Protein 5IN2 (pdb70)

Nearest PDB structures (foldseek):
  5in2-assembly1_A-2  TM=1.006E+00  e=6.469E-32  Onchocerca volvulus
  3kbf-assembly1_A-2  TM=9.910E-01  e=2.854E-22  Caenorhabditis elegans
  2zky-assembly5_I  TM=9.893E-01  e=3.379E-22  Homo sapiens
  5k02-assembly10_Q  TM=9.806E-01  e=9.832E-22  Homo sapiens
  4mcm-assembly4_G  TM=9.841E-01  e=1.631E-21  Homo sapiens

Organism: Onchocerca volvulus (NCBI:txid6282)

B-factor: mean 29.95, std 14.97, range [15.47, 113.5]

GO terms:
  GO:0004784 superoxide dismutase activity (F, IDA)
  GO:0005507 copper ion binding (F, IDA)
  GO:0005576 extracellular region (C, IDA)
  GO:0042802 identical protein binding (F, IDA)
  GO:0042803 protein homodimerization activity (F, IDA)
  GO:0008270 zinc ion binding (F, IDA)
  GO:0019430 removal of superoxide radicals (P, IDA)
  GO:0006801 superoxide metabolic process (P, IDA)

Structure (mmCIF, N/CA/C/O backbone):
data_5IN2
#
_entry.id   5IN2
#
_cell.length_a   58.410
_cell.length_b   58.410
_cell.length_c   77.630
_cell.angle_alpha   90.00
_cell.angle_beta   90.00
_cell.angle_gamma   120.00
#
_symmetry.space_group_name_H-M   'P 31 2 1'
#
loop_
_entity.id
_entity.type
_entity.pdbx_description
1 polymer 'Extracellular superoxide dismutase [Cu-Zn]'
2 non-polymer GLYCEROL
3 non-polymer 'ZINC ION'
4 non-polymer 'COPPER (II) ION'
5 non-polymer 'SULFATE ION'
6 non-polymer 'CHLORIDE ION'
7 non-polymer 'TRIETHYLENE GLYCOL'
8 non-polymer 'AZIDE ION'
9 water water
#
loop_
_atom_site.group_PDB
_atom_site.id
_atom_site.type_symbol
_atom_site.label_atom_id
_atom_site.label_alt_id
_atom_site.label_comp_id
_atom_site.label_asym_id
_atom_site.label_entity_id
_atom_site.label_seq_id
_atom_site.pdbx_PDB_ins_code
_atom_site.Cartn_x
_atom_site.Cartn_y
_atom_site.Cartn_z
_atom_site.occupancy
_atom_site.B_iso_or_equiv
_atom_site.auth_seq_id
_atom_site.auth_comp_id
_atom_site.auth_asym_id
_atom_site.auth_atom_id
_atom_site.pdbx_PDB_model_num
ATOM 1 N N . ALA A 1 1 ? -2.017 11.319 -20.865 1.00 53.57 1 ALA A N 1
ATOM 2 C CA . ALA A 1 1 ? -3.365 11.854 -20.715 1.00 54.63 1 ALA A CA 1
ATOM 3 C C . ALA A 1 1 ? -4.364 10.713 -20.545 1.00 57.54 1 ALA A C 1
ATOM 4 O O . ALA A 1 1 ? -4.266 9.694 -21.229 1.00 55.95 1 ALA A O 1
ATOM 11 N N . ARG A 1 2 ? -5.320 10.884 -19.633 1.00 51.45 2 ARG A N 1
ATOM 12 C CA . ARG A 1 2 ? -6.318 9.849 -19.371 1.00 41.73 2 ARG A CA 1
ATOM 13 C C . ARG A 1 2 ? -7.686 10.423 -18.999 1.00 32.03 2 ARG A C 1
ATOM 14 O O . ARG A 1 2 ? -7.815 11.539 -18.508 1.00 28.57 2 ARG A O 1
ATOM 35 N N . ARG A 1 3 ? -8.712 9.625 -19.252 1.00 27.02 3 ARG A N 1
ATOM 36 C CA . ARG A 1 3 ? -10.080 10.002 -18.968 1.00 26.72 3 ARG A CA 1
ATOM 37 C C . ARG A 1 3 ? -10.804 8.820 -18.323 1.00 27.72 3 ARG A C 1
ATOM 38 O O . ARG A 1 3 ? -10.633 7.664 -18.720 1.00 24.52 3 ARG A O 1
ATOM 59 N N . ALA A 1 4 ? -11.616 9.122 -17.323 1.00 21.08 4 ALA A N 1
ATOM 60 C CA . ALA A 1 4 ? -12.464 8.110 -16.682 1.00 18.90 4 ALA A CA 1
ATOM 61 C C . ALA A 1 4 ? -13.841 8.706 -16.435 1.00 21.66 4 ALA A C 1
ATOM 62 O O . ALA A 1 4 ? -14.043 9.914 -16.531 1.00 20.83 4 ALA A O 1
ATOM 69 N N . VAL A 1 5 ? -14.787 7.853 -16.082 1.00 20.94 5 VAL A N 1
ATOM 70 C CA . VAL A 1 5 ? -16.146 8.304 -15.839 1.00 20.70 5 VAL A CA 1
ATOM 71 C C . VAL A 1 5 ? -16.815 7.358 -14.861 1.00 21.55 5 VAL A C 1
ATOM 72 O O . VAL A 1 5 ? -16.527 6.146 -14.824 1.00 21.20 5 VAL A O 1
ATOM 85 N N . ALA A 1 6 ? -17.684 7.940 -14.031 1.00 18.44 6 ALA A N 1
ATOM 86 C CA . ALA A 1 6 ? -18.549 7.174 -13.156 1.00 18.25 6 ALA A CA 1
ATOM 87 C C . ALA A 1 6 ? -19.986 7.583 -13.405 1.00 20.90 6 ALA A C 1
ATOM 88 O O . ALA A 1 6 ? -20.312 8.763 -13.432 1.00 17.87 6 ALA A O 1
ATOM 95 N N . VAL A 1 7 ? -20.840 6.600 -13.668 1.00 18.08 7 VAL A N 1
ATOM 96 C CA . VAL A 1 7 ? -22.242 6.823 -13.810 1.00 17.74 7 VAL A CA 1
ATOM 97 C C . VAL A 1 7 ? -22.881 6.439 -12.487 1.00 19.34 7 VAL A C 1
ATOM 98 O O . VAL A 1 7 ? -22.865 5.265 -12.076 1.00 19.94 7 VAL A O 1
ATOM 111 N N . LEU A 1 8 ? -23.386 7.434 -11.787 1.00 19.04 8 LEU A N 1
ATOM 112 C CA . LEU A 1 8 ? -23.923 7.230 -10.440 1.00 19.56 8 LEU A CA 1
ATOM 113 C C . LEU A 1 8 ? -25.388 6.832 -10.506 1.00 19.54 8 LEU A C 1
ATOM 114 O O . LEU A 1 8 ? -26.205 7.529 -11.138 1.00 21.09 8 LEU A O 1
ATOM 130 N N . ARG A 1 9 ? -25.722 5.726 -9.838 1.00 19.64 9 ARG A N 1
ATOM 131 C CA . ARG A 1 9 ? -27.085 5.235 -9.741 1.00 19.47 9 ARG A CA 1
ATOM 132 C C . ARG A 1 9 ? -27.351 4.731 -8.330 1.00 18.60 9 ARG A C 1
ATOM 133 O O . ARG A 1 9 ? -26.421 4.443 -7.584 1.00 18.34 9 ARG A O 1
ATOM 154 N N . GLY A 1 10 ? -28.619 4.616 -7.970 1.00 20.40 10 GLY A N 1
ATOM 155 C CA . GLY A 1 10 ? -28.963 4.051 -6.681 1.00 20.66 10 GLY A CA 1
ATOM 156 C C . GLY A 1 10 ? -30.448 3.989 -6.440 1.00 18.33 10 GLY A C 1
ATOM 157 O O . GLY A 1 10 ? -31.251 4.149 -7.373 1.00 18.90 10 GLY A O 1
ATOM 161 N N . ASP A 1 11 ? -30.784 3.742 -5.175 1.00 18.55 11 ASP A N 1
ATOM 162 C CA . ASP A 1 11 ? -32.146 3.529 -4.729 1.00 21.37 11 ASP A CA 1
ATOM 163 C C . ASP A 1 11 ? -32.799 4.748 -4.117 1.00 22.69 11 ASP A C 1
ATOM 164 O O . ASP A 1 11 ? -33.794 4.612 -3.406 1.00 25.16 11 ASP A O 1
ATOM 173 N N . ALA A 1 12 ? -32.288 5.947 -4.401 1.00 19.40 12 ALA A N 1
ATOM 174 C CA . ALA A 1 12 ? -32.736 7.141 -3.703 1.00 21.29 12 ALA A CA 1
ATOM 175 C C . ALA A 1 12 ? -33.093 8.288 -4.615 1.00 20.68 12 ALA A C 1
ATOM 176 O O . ALA A 1 12 ? -33.192 9.429 -4.187 1.00 25.13 12 ALA A O 1
ATOM 183 N N . GLY A 1 13 ? -33.325 7.987 -5.892 1.00 19.45 13 GLY A N 1
ATOM 184 C CA . GLY A 1 13 ? -33.681 9.016 -6.845 1.00 18.21 13 GLY A CA 1
ATOM 185 C C . GLY A 1 13 ? -32.520 9.907 -7.252 1.00 18.82 13 GLY A C 1
ATOM 186 O O . GLY A 1 13 ? -32.722 10.908 -7.946 1.00 20.36 13 GLY A O 1
ATOM 190 N N . VAL A 1 14 ? -31.314 9.532 -6.846 1.00 19.16 14 VAL A N 1
ATOM 191 C CA . VAL A 1 14 ? -30.101 10.263 -7.155 1.00 18.82 14 VAL A CA 1
ATOM 192 C C . VAL A 1 14 ? -29.356 9.578 -8.286 1.00 19.38 14 VAL A C 1
ATOM 193 O O . VAL A 1 14 ? -29.147 8.367 -8.270 1.00 20.35 14 VAL A O 1
ATOM 206 N N . SER A 1 15 ? -28.939 10.367 -9.257 1.00 20.47 15 SER A N 1
ATOM 207 C CA . SER A 1 15 ? -28.140 9.865 -10.352 1.00 18.51 15 SER A CA 1
ATOM 208 C C . SER A 1 15 ? -27.222 10.951 -10.869 1.00 21.84 15 SER A C 1
ATOM 209 O O . SER A 1 15 ? -27.410 12.124 -10.613 1.00 22.22 15 SER A O 1
ATOM 217 N N . GLY A 1 16 ? -26.229 10.559 -11.636 1.00 20.67 16 GLY A N 1
ATOM 218 C CA . GLY A 1 16 ? -25.371 11.556 -12.242 1.00 23.61 16 GLY A CA 1
ATOM 219 C C . GLY A 1 16 ? -24.275 10.951 -13.072 1.00 21.84 16 GLY A C 1
ATOM 220 O O . GLY A 1 16 ? -24.145 9.731 -13.157 1.00 19.96 16 GLY A O 1
ATOM 224 N N . ILE A 1 17 ? -23.483 11.821 -13.682 1.00 18.70 17 ILE A N 1
ATOM 225 C CA . ILE A 1 17 ? -22.322 11.427 -14.462 1.00 17.79 17 ILE A CA 1
ATOM 226 C C . ILE A 1 17 ? -21.187 12.319 -14.057 1.00 20.36 17 ILE A C 1
ATOM 227 O O . ILE A 1 17 ? -21.314 13.544 -14.110 1.00 20.13 17 ILE A O 1
ATOM 243 N N . ILE A 1 18 ? -20.095 11.696 -13.647 1.00 1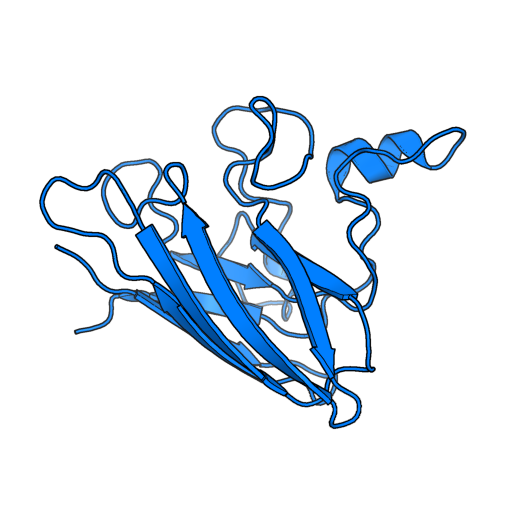7.94 18 ILE A N 1
ATOM 244 C CA . ILE A 1 18 ? -18.898 12.391 -13.224 1.00 19.37 18 ILE A CA 1
ATOM 245 C C . ILE A 1 18 ? -17.692 11.942 -14.046 1.00 20.28 18 ILE A C 1
ATOM 246 O O . ILE A 1 18 ? -17.356 10.762 -14.077 1.00 20.81 18 ILE A O 1
ATOM 262 N N . TYR A 1 19 ? -17.036 12.898 -14.702 1.00 19.34 19 TYR A N 1
ATOM 263 C CA . TYR A 1 19 ? -15.820 12.645 -15.464 1.00 20.04 19 TYR A CA 1
ATOM 264 C C . TYR A 1 19 ? -14.575 12.980 -14.684 1.00 22.16 19 TYR A C 1
ATOM 265 O O . TYR A 1 19 ? -14.589 13.888 -13.849 1.00 21.73 19 TYR A O 1
ATOM 283 N N . PHE A 1 20 ? -13.503 12.258 -14.992 1.00 20.78 20 PHE A N 1
ATOM 284 C CA . PHE A 1 20 ? -12.179 12.496 -14.465 1.00 23.01 20 PHE A CA 1
ATOM 285 C C . PHE A 1 20 ? -11.273 12.711 -15.663 1.00 25.76 20 PHE A C 1
ATOM 286 O O . PHE A 1 20 ? -11.350 11.946 -16.614 1.00 24.64 20 PHE A O 1
ATOM 303 N N . GLN A 1 21 ? -10.461 13.764 -15.654 1.00 23.13 21 GLN A N 1
ATOM 304 C CA A GLN A 1 21 ? -9.484 13.966 -16.715 0.42 29.68 21 GLN A CA 1
ATOM 305 C CA B GLN A 1 21 ? -9.484 13.973 -16.717 0.58 29.62 21 GLN A CA 1
ATOM 306 C C . GLN A 1 21 ? -8.138 14.294 -16.098 1.00 28.37 21 GLN A C 1
ATOM 307 O O . GLN A 1 21 ? -8.016 15.253 -15.342 1.00 25.27 21 GLN A O 1
ATOM 332 N N . GLN A 1 22 ? -7.137 13.486 -16.416 1.00 30.62 22 GLN A N 1
ATOM 333 C CA . GLN A 1 22 ? -5.791 13.712 -15.903 1.00 37.35 22 GLN A CA 1
ATOM 334 C C . GLN A 1 22 ? -4.916 14.175 -17.050 1.00 43.11 22 GLN A C 1
ATOM 335 O O . GLN A 1 22 ? -4.894 13.559 -18.115 1.00 38.34 22 GLN A O 1
ATOM 349 N N . GLY A 1 23 ? -4.205 15.272 -16.834 1.00 52.89 23 GLY A N 1
ATOM 350 C CA . GLY A 1 23 ? -3.391 15.852 -17.880 1.00 63.25 23 GLY A CA 1
ATOM 351 C C . GLY A 1 23 ? -2.188 14.993 -18.206 1.00 62.52 23 GLY A C 1
ATOM 352 O O . GLY A 1 23 ? -1.767 14.165 -17.395 1.00 59.08 23 GLY A O 1
ATOM 356 N N . SER A 1 24 ? -1.643 15.181 -19.405 1.00 68.43 24 SER A N 1
ATOM 357 C CA . SER A 1 24 ? -0.335 14.632 -19.734 1.00 76.80 24 SER A CA 1
ATOM 358 C C . SER A 1 24 ? 0.646 15.140 -18.687 1.00 78.84 24 SER A C 1
ATOM 359 O O . SER A 1 24 ? 0.534 16.276 -18.229 1.00 84.43 24 SER A O 1
ATOM 367 N N . GLY A 1 25 ? 1.594 14.300 -18.291 1.00 79.00 25 GLY A N 1
ATOM 368 C CA . GLY A 1 25 ? 2.488 14.649 -17.202 1.00 81.55 25 GLY A CA 1
ATOM 369 C C . GLY A 1 25 ? 1.842 14.399 -15.850 1.00 83.37 25 GLY A C 1
ATOM 370 O O . GLY A 1 25 ? 2.464 14.614 -14.811 1.00 84.06 25 GLY A O 1
ATOM 374 N N . GLY A 1 26 ? 0.583 13.964 -15.881 1.00 83.97 26 GLY A N 1
ATOM 375 C CA . GLY A 1 26 ? -0.142 13.467 -14.718 1.00 80.92 26 GLY A CA 1
ATOM 376 C C . GLY A 1 26 ? 0.030 14.127 -13.364 1.00 80.47 26 GLY A C 1
ATOM 377 O O . GLY A 1 26 ? 0.191 13.430 -12.361 1.00 83.81 26 GLY A O 1
ATOM 381 N N . SER A 1 27 ? -0.027 15.453 -13.317 1.00 73.99 27 SER A N 1
ATOM 382 C CA . SER A 1 27 ? 0.073 16.159 -12.045 1.00 74.39 27 SER A CA 1
ATOM 383 C C . SER A 1 27 ? -1.304 16.525 -11.486 1.00 61.88 27 SER A C 1
ATOM 384 O O . SER A 1 27 ? -1.519 16.480 -10.274 1.00 52.68 27 SER A O 1
ATOM 392 N N . ILE A 1 28 ? -2.235 16.866 -12.368 1.00 42.71 28 ILE A N 1
ATOM 393 C CA . ILE A 1 28 ? -3.521 17.409 -11.948 1.00 39.02 28 ILE A CA 1
ATOM 394 C C . ILE A 1 28 ? -4.658 16.637 -12.605 1.00 37.12 28 ILE A C 1
ATOM 395 O O . ILE A 1 28 ? -4.618 16.371 -13.802 1.00 36.53 28 ILE A O 1
ATOM 411 N N . THR A 1 29 ? -5.652 16.259 -11.803 1.00 29.94 29 THR A N 1
ATOM 412 C CA . THR A 1 29 ? -6.843 15.596 -12.301 1.00 29.20 29 THR A CA 1
ATOM 413 C C . THR A 1 29 ? -8.043 16.496 -12.029 1.00 25.80 29 THR A C 1
ATOM 414 O O . THR A 1 29 ? -8.224 16.965 -10.902 1.00 29.39 29 THR A O 1
ATOM 425 N N . THR A 1 30 ? -8.839 16.723 -13.064 1.00 23.98 30 THR A N 1
ATOM 426 C CA . THR A 1 30 ? -10.060 17.504 -12.982 1.00 25.90 30 THR A CA 1
ATOM 427 C C . THR A 1 30 ? -11.256 16.563 -12.926 1.00 24.13 30 THR A C 1
ATOM 428 O O . THR A 1 30 ? -11.396 15.698 -13.783 1.00 25.98 30 THR A O 1
ATOM 439 N N . ILE A 1 31 ? -12.081 16.733 -11.899 1.00 21.75 31 ILE A N 1
ATOM 440 C CA . ILE A 1 31 ? -13.281 15.931 -11.670 1.00 21.80 31 ILE A CA 1
ATOM 441 C C . ILE A 1 31 ? -14.474 16.826 -11.906 1.00 22.78 31 ILE A C 1
ATOM 442 O O . ILE A 1 31 ? -14.597 17.873 -11.260 1.00 24.83 31 ILE A O 1
ATOM 458 N N . SER A 1 32 ? -15.356 16.475 -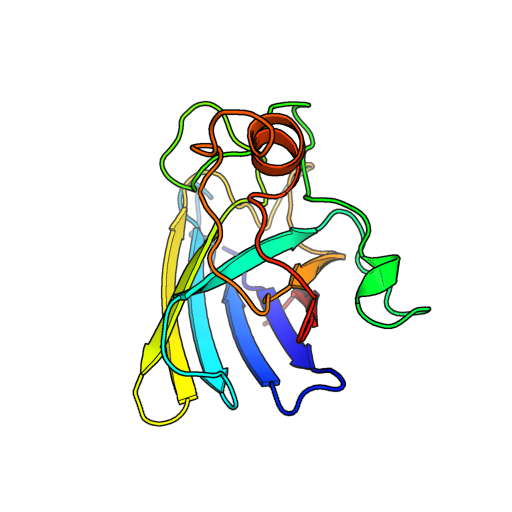12.832 1.00 21.15 32 SER A N 1
ATOM 459 C CA . SER A 1 32 ? -16.463 17.361 -13.134 1.00 20.27 32 SER A CA 1
ATOM 460 C C . SER A 1 32 ? -17.667 16.629 -13.636 1.00 24.16 32 SER A C 1
ATOM 461 O O . SER A 1 32 ? -17.543 15.550 -14.166 1.00 25.52 32 SER A O 1
ATOM 469 N N . GLY A 1 33 ? -18.833 17.233 -13.459 1.00 22.65 33 GLY A N 1
ATOM 470 C CA . GLY A 1 33 ? -20.064 16.674 -13.957 1.00 21.02 33 GLY A CA 1
ATOM 471 C C . GLY A 1 33 ? -21.213 17.178 -13.133 1.00 22.89 33 GLY A C 1
ATOM 472 O O . GLY A 1 33 ? -21.142 18.276 -12.566 1.00 21.33 33 GLY A O 1
ATOM 476 N N . SER A 1 34 ? -22.274 16.397 -13.059 1.00 21.34 34 SER A N 1
ATOM 477 C CA . SER A 1 34 ? -23.424 16.795 -12.283 1.00 22.29 34 SER A CA 1
ATOM 478 C C . SER A 1 34 ? -24.138 15.597 -11.688 1.00 22.97 34 SER A C 1
ATOM 479 O O . SER A 1 34 ? -24.027 14.462 -12.183 1.00 24.29 34 SER A O 1
ATOM 487 N N . VAL A 1 35 ? -24.837 15.865 -10.593 1.00 21.05 35 VAL A N 1
ATOM 488 C CA . VAL A 1 35 ? -25.643 14.897 -9.862 1.00 20.46 35 VAL A CA 1
ATOM 489 C C . VAL A 1 35 ? -27.004 15.506 -9.598 1.00 24.15 35 VAL A C 1
ATOM 490 O O . VAL A 1 35 ? -27.086 16.642 -9.123 1.00 24.22 35 VAL A O 1
ATOM 503 N N . SER A 1 36 ? -28.075 14.760 -9.858 1.00 20.26 36 SER A N 1
ATOM 504 C CA . SER A 1 36 ? -29.429 15.271 -9.663 1.00 21.57 36 SER A CA 1
ATOM 505 C C . SER A 1 36 ? -30.194 14.438 -8.650 1.00 21.02 36 SER A C 1
ATOM 506 O O . SER A 1 36 ? -29.773 13.355 -8.278 1.00 20.60 36 SER A O 1
ATOM 514 N N . GLY A 1 37 ? -31.328 14.970 -8.205 1.00 22.42 37 GLY A N 1
ATOM 515 C CA . GLY A 1 37 ? -32.209 14.269 -7.297 1.00 22.14 37 GLY A CA 1
ATOM 516 C C . GLY A 1 37 ? -31.863 14.416 -5.827 1.00 21.48 37 GLY A C 1
ATOM 517 O O . GLY A 1 37 ? -32.392 13.725 -4.984 1.00 20.78 37 GLY A O 1
ATOM 521 N N . LEU A 1 38 ? -30.954 15.340 -5.529 1.00 20.35 38 LEU A N 1
ATOM 522 C CA . LEU A 1 38 ? -30.423 15.524 -4.195 1.00 19.78 38 LEU A CA 1
ATOM 523 C C . LEU A 1 38 ? -31.236 16.508 -3.378 1.00 21.49 38 LEU A C 1
ATOM 524 O O . LEU A 1 38 ? -31.728 17.476 -3.938 1.00 21.95 38 LEU A O 1
ATOM 540 N N . THR A 1 39 ? -31.338 16.282 -2.073 1.00 21.43 39 THR A N 1
ATOM 541 C CA . THR A 1 39 ? -31.861 17.322 -1.186 1.00 24.29 39 THR A CA 1
ATOM 542 C C . THR A 1 39 ? -30.941 18.545 -1.279 1.00 24.33 39 THR A C 1
ATOM 543 O O . THR A 1 39 ? -29.745 18.420 -1.366 1.00 22.34 39 THR A O 1
ATOM 554 N N . PRO A 1 40 ? -31.486 19.756 -1.309 1.00 23.12 40 PRO A N 1
ATOM 555 C CA . PRO A 1 40 ? -30.590 20.906 -1.380 1.00 23.91 40 PRO A CA 1
ATOM 556 C C . PRO A 1 40 ? -29.632 20.948 -0.220 1.00 21.13 40 PRO A C 1
ATOM 557 O O . PRO A 1 40 ? -30.026 20.583 0.896 1.00 23.57 40 PRO A O 1
ATOM 568 N N . GLY A 1 41 ? -28.404 21.390 -0.492 1.00 22.04 41 GLY A N 1
ATOM 569 C CA . GLY A 1 41 ? -27.352 21.447 0.507 1.00 22.12 41 GLY A CA 1
ATOM 570 C C . GLY A 1 41 ? -26.142 20.595 0.191 1.00 20.82 41 GLY A C 1
ATOM 571 O O . GLY A 1 41 ? -25.920 20.173 -0.942 1.00 21.14 41 GLY A O 1
ATOM 575 N N . LEU A 1 42 ? -25.335 20.372 1.222 1.00 19.57 42 LEU A N 1
ATOM 576 C CA . LEU A 1 42 ? -24.040 19.730 1.064 1.00 17.83 42 LEU A CA 1
ATOM 577 C C . LEU A 1 42 ? -24.154 18.225 1.210 1.00 19.04 42 LEU A C 1
ATOM 578 O O . LEU A 1 42 ? -24.837 17.719 2.094 1.00 22.42 42 LEU A O 1
ATOM 594 N N . HIS A 1 43 ? -23.482 17.529 0.303 1.00 17.51 43 HIS A N 1
ATOM 595 C CA . HIS A 1 43 ? -23.462 16.067 0.245 1.00 17.41 43 HIS A CA 1
ATOM 596 C C . HIS A 1 43 ? -22.041 15.532 0.161 1.00 15.73 43 HIS A C 1
ATOM 597 O O . HIS A 1 43 ? -21.290 15.889 -0.742 1.00 16.89 43 HIS A O 1
ATOM 610 N N . GLY A 1 44 ? -21.692 14.640 1.071 1.00 17.29 44 GLY A N 1
ATOM 611 C CA . GLY A 1 44 ? -20.388 14.012 1.073 1.00 17.84 44 GLY A CA 1
ATOM 612 C C . GLY A 1 44 ? -20.114 13.244 -0.220 1.00 17.45 44 GLY A C 1
ATOM 613 O O . GLY A 1 44 ? -21.026 12.688 -0.811 1.00 16.70 44 GLY A O 1
ATOM 617 N N . PHE A 1 45 ? -18.850 13.221 -0.633 1.00 17.95 45 PHE A N 1
ATOM 618 C CA . PHE A 1 45 ? -18.455 12.774 -1.972 1.00 15.98 45 PHE A CA 1
ATOM 619 C C . PHE A 1 45 ? -17.117 12.085 -1.836 1.00 17.26 45 PHE A C 1
ATOM 620 O O . PHE A 1 45 ? -16.134 12.723 -1.487 1.00 17.26 45 PHE A O 1
ATOM 637 N N . HIS A 1 46 ? -17.073 10.771 -2.044 1.00 17.88 46 HIS A N 1
ATOM 638 C CA . HIS A 1 46 ? -15.859 10.010 -1.787 1.00 16.93 46 HIS A CA 1
ATOM 639 C C . HIS A 1 46 ? -15.608 8.945 -2.825 1.00 17.98 46 HIS A C 1
ATOM 640 O O . HIS A 1 46 ? -16.544 8.346 -3.323 1.00 18.05 46 HIS A O 1
ATOM 653 N N . VAL A 1 47 ? -14.337 8.687 -3.088 1.00 17.59 47 VAL A N 1
ATOM 654 C CA . VAL A 1 47 ? -13.941 7.438 -3.747 1.00 16.29 47 VAL A CA 1
ATOM 655 C C . VAL A 1 47 ? -13.764 6.373 -2.669 1.00 19.27 47 VAL A C 1
ATOM 656 O O . VAL A 1 47 ? -12.994 6.545 -1.713 1.00 18.70 47 VAL A O 1
ATOM 669 N N . HIS A 1 48 ? -14.483 5.261 -2.823 1.00 18.51 48 HIS A N 1
ATOM 670 C CA . HIS A 1 48 ? -14.444 4.170 -1.867 1.00 16.54 48 HIS A CA 1
ATOM 671 C C . HIS A 1 48 ? -13.517 3.085 -2.360 1.00 22.67 48 HIS A C 1
ATOM 672 O O . HIS A 1 48 ? -13.100 3.106 -3.516 1.00 23.41 48 HIS A O 1
ATOM 685 N N . GLN A 1 49 ? -13.187 2.162 -1.469 1.00 19.42 49 GLN A N 1
ATOM 686 C CA . GLN A 1 49 ? -12.209 1.108 -1.719 1.00 22.45 49 GLN A CA 1
ATOM 687 C C . GLN A 1 49 ? -12.516 0.196 -2.895 1.00 23.34 49 GLN A C 1
ATOM 688 O O . GLN A 1 49 ? -11.628 -0.147 -3.671 1.00 29.47 49 GLN A O 1
ATOM 702 N N . TYR A 1 50 ? -13.752 -0.259 -2.967 1.00 20.96 50 TYR A N 1
ATOM 703 C CA . TYR A 1 50 ? -14.113 -1.329 -3.896 1.00 20.83 50 TYR A CA 1
ATOM 704 C C . TYR A 1 50 ? -15.032 -0.813 -4.975 1.00 27.68 50 TYR A C 1
ATOM 705 O O . TYR A 1 50 ? -15.825 0.094 -4.747 1.00 30.34 50 TYR A O 1
ATOM 723 N N . GLY A 1 51 ? -14.878 -1.375 -6.166 1.00 19.32 51 GLY A N 1
ATOM 724 C CA . GLY A 1 51 ? -15.789 -1.151 -7.268 1.00 18.21 51 GLY A CA 1
ATOM 725 C C . GLY A 1 51 ? -16.746 -2.317 -7.392 1.00 19.47 51 GLY A C 1
ATOM 726 O O . GLY A 1 51 ? -16.951 -2.851 -8.469 1.00 22.66 51 GLY A O 1
ATOM 730 N N . ASP A 1 52 ? -17.309 -2.709 -6.252 1.00 19.64 52 ASP A N 1
ATOM 731 C CA . ASP A 1 52 ? -18.138 -3.910 -6.098 1.00 19.77 52 ASP A CA 1
ATOM 732 C C . ASP A 1 52 ? -19.574 -3.489 -5.821 1.00 20.20 52 ASP A C 1
ATOM 733 O O . ASP A 1 52 ? -19.867 -2.934 -4.751 1.00 21.82 52 ASP A O 1
ATOM 742 N N . GLN A 1 53 ? -20.463 -3.726 -6.788 1.00 19.91 53 GLN A N 1
ATOM 743 C CA . GLN A 1 53 ? -21.872 -3.377 -6.658 1.00 20.92 53 GLN A CA 1
ATOM 744 C C . GLN A 1 53 ? -22.782 -4.558 -6.413 1.00 20.21 53 GLN A C 1
ATOM 745 O O . GLN A 1 53 ? -23.983 -4.466 -6.671 1.00 20.86 53 GLN A O 1
ATOM 751 N N . THR A 1 54 ? -22.226 -5.653 -5.913 1.00 20.18 54 THR A N 1
ATOM 752 C CA . THR A 1 54 ? -23.047 -6.828 -5.634 1.00 19.79 54 THR A CA 1
ATOM 753 C C . THR A 1 54 ? -24.056 -6.596 -4.509 1.00 23.13 54 THR A C 1
ATOM 754 O O . THR A 1 54 ? -25.104 -7.244 -4.490 1.00 22.89 54 THR A O 1
ATOM 764 N N . ASN A 1 55 ? -23.758 -5.663 -3.605 1.00 19.72 55 ASN A N 1
ATOM 765 C CA . ASN A 1 55 ? -24.663 -5.271 -2.514 1.00 21.45 55 ASN A CA 1
ATOM 766 C C . ASN A 1 55 ? -24.904 -3.761 -2.611 1.00 21.43 55 ASN A C 1
ATOM 767 O O . ASN A 1 55 ? -24.646 -3.014 -1.658 1.00 22.72 55 ASN A O 1
ATOM 778 N N . GLY A 1 56 ? -25.327 -3.304 -3.783 1.00 25.00 56 GLY A N 1
ATOM 779 C CA . GLY A 1 56 ? -25.590 -1.886 -3.990 1.00 25.14 56 GLY A CA 1
ATOM 780 C C . GLY A 1 56 ? -24.348 -1.073 -3.720 1.00 19.69 56 GLY A C 1
ATOM 781 O O . GLY A 1 56 ? -23.283 -1.471 -4.098 1.00 21.30 56 GLY A O 1
ATOM 785 N N . CYS A 1 57 ? -24.486 0.064 -3.031 1.00 21.09 57 CYS A N 1
ATOM 786 C CA . CYS A 1 57 ? -23.321 0.875 -2.670 1.00 21.75 57 CYS A CA 1
ATOM 787 C C . CYS A 1 57 ? -22.655 0.417 -1.367 1.00 20.77 57 CYS A C 1
ATOM 788 O O . CYS A 1 57 ? -21.549 0.834 -1.049 1.00 20.43 57 CYS A O 1
ATOM 795 N N . THR A 1 58 ? -23.283 -0.513 -0.657 1.00 22.66 58 THR A N 1
ATOM 796 C CA . THR A 1 58 ? -22.689 -1.020 0.576 1.00 23.56 58 THR A CA 1
ATOM 797 C C . THR A 1 58 ? -21.391 -1.780 0.346 1.00 21.68 58 THR A C 1
ATOM 798 O O . THR A 1 58 ? -20.411 -1.649 1.109 1.00 22.55 58 THR A O 1
ATOM 809 N N . SER A 1 59 ? -21.350 -2.565 -0.737 1.00 21.03 59 SER A N 1
ATOM 810 C CA . SER A 1 59 ? -20.174 -3.351 -1.043 1.00 19.02 59 SER A CA 1
ATOM 811 C C . SER A 1 59 ? -18.990 -2.537 -1.562 1.00 19.54 59 SER A C 1
ATOM 812 O O . SER A 1 59 ? -17.933 -3.094 -1.828 1.00 22.41 59 SER A O 1
ATOM 820 N N . ALA A 1 60 ? -19.152 -1.213 -1.649 1.00 18.72 60 ALA A N 1
ATOM 821 C CA . ALA A 1 60 ? -18.035 -0.351 -2.016 1.00 18.87 60 ALA A CA 1
ATOM 822 C C . ALA A 1 60 ? -16.987 -0.263 -0.906 1.00 17.24 60 ALA A C 1
ATOM 823 O O . ALA A 1 60 ? -15.908 0.248 -1.123 1.00 18.59 60 ALA A O 1
ATOM 830 N N . GLY A 1 61 ? -17.317 -0.736 0.285 1.00 19.40 61 GLY A N 1
ATOM 831 C CA . GLY A 1 61 ? -16.367 -0.713 1.380 1.00 21.60 61 GLY A CA 1
ATOM 832 C C . GLY A 1 61 ? -16.154 0.691 1.922 1.00 20.61 61 GLY A C 1
ATOM 833 O O . GLY A 1 61 ? -16.990 1.574 1.762 1.00 20.39 61 GLY A O 1
ATOM 837 N N . ASP A 1 62 ? -15.031 0.862 2.610 1.00 21.44 62 ASP A N 1
ATOM 838 C CA . ASP A 1 62 ? -14.700 2.139 3.230 1.00 23.20 62 ASP A CA 1
ATOM 839 C C .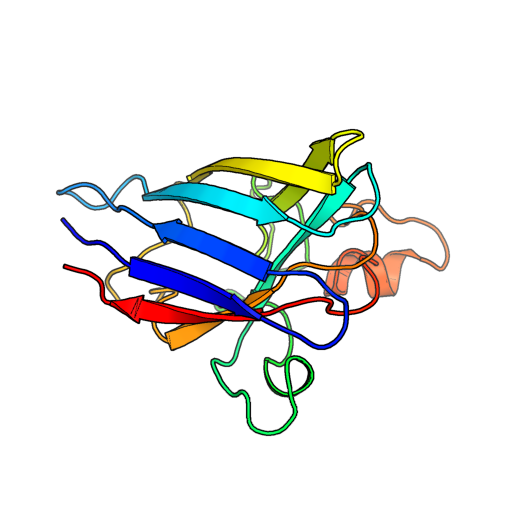 ASP A 1 62 ? -14.045 3.099 2.248 1.00 21.11 62 ASP A C 1
ATOM 840 O O . ASP A 1 62 ? -14.043 2.883 1.055 1.00 19.54 62 ASP A O 1
ATOM 849 N N . HIS A 1 63 ? -13.530 4.227 2.727 1.00 20.43 63 HIS A N 1
ATOM 850 C CA . HIS A 1 63 ? -12.930 5.176 1.801 1.00 19.70 63 HIS A CA 1
ATOM 851 C C . HIS A 1 63 ? -11.626 4.632 1.257 1.00 17.91 63 HIS A C 1
ATOM 852 O O . HIS A 1 63 ? -10.898 3.956 1.977 1.00 21.77 63 HIS A O 1
ATOM 865 N N . TYR A 1 64 ? -11.313 4.976 0.015 1.00 18.12 64 TYR A N 1
ATOM 866 C CA . TYR A 1 64 ? -10.039 4.601 -0.571 1.00 18.90 64 TYR A CA 1
ATOM 867 C C . TYR A 1 64 ? -8.909 5.317 0.176 1.00 19.07 64 TYR A C 1
ATOM 868 O O . TYR A 1 64 ? -8.853 6.546 0.175 1.00 19.60 64 TYR A O 1
ATOM 886 N N . ASN A 1 65 ? -8.023 4.522 0.781 1.00 20.25 65 ASN A N 1
ATOM 887 C CA . ASN A 1 65 ? -7.049 5.040 1.738 1.00 19.63 65 ASN A CA 1
ATOM 888 C C . ASN A 1 65 ? -5.734 4.261 1.706 1.00 20.58 65 ASN A C 1
ATOM 889 O O . ASN A 1 65 ? -5.361 3.645 2.718 1.00 21.37 65 ASN A O 1
ATOM 900 N N . PRO A 1 66 ? -5.057 4.281 0.552 1.00 21.84 66 PRO A N 1
ATOM 901 C CA . PRO A 1 66 ? -3.845 3.465 0.369 1.00 23.97 66 PRO A CA 1
ATOM 902 C C . PRO A 1 66 ? -2.713 3.867 1.295 1.00 25.11 66 PRO A C 1
ATOM 903 O O . PRO A 1 66 ? -1.811 3.057 1.504 1.00 26.63 66 PRO A O 1
ATOM 914 N N . PHE A 1 67 ? -2.743 5.072 1.855 1.00 23.61 67 PHE A N 1
ATOM 915 C CA . PHE A 1 67 ? -1.678 5.498 2.757 1.00 24.46 67 PHE A CA 1
ATOM 916 C C . PHE A 1 67 ? -2.032 5.402 4.239 1.00 26.63 67 PHE A C 1
ATOM 917 O O . PHE A 1 67 ? -1.234 5.791 5.094 1.00 28.62 67 PHE A O 1
ATOM 934 N N . GLY A 1 68 ? -3.209 4.866 4.547 1.00 23.36 68 GLY A N 1
ATOM 935 C CA . GLY A 1 68 ? -3.583 4.544 5.902 1.00 22.62 68 GLY A CA 1
ATOM 936 C C . GLY A 1 68 ? -3.675 5.755 6.809 1.00 23.08 68 GLY A C 1
ATOM 937 O O . GLY A 1 68 ? -3.202 5.720 7.933 1.00 26.83 68 GLY A O 1
ATOM 941 N N . LYS A 1 69 ? -4.290 6.820 6.309 1.00 22.03 69 LYS A N 1
ATOM 942 C CA . LYS A 1 69 ? -4.450 8.055 7.069 1.00 24.33 69 LYS A CA 1
ATOM 943 C C . LYS A 1 69 ? -5.866 8.176 7.639 1.00 21.85 69 LYS A C 1
ATOM 944 O O . LYS A 1 69 ? -6.734 7.346 7.376 1.00 23.83 69 LYS A O 1
ATOM 963 N N . THR A 1 70 ? -6.087 9.219 8.436 1.00 19.06 70 THR A N 1
ATOM 964 C CA . THR A 1 70 ? -7.421 9.550 8.913 1.00 19.52 70 THR A CA 1
ATOM 965 C C . THR A 1 70 ? -8.184 10.330 7.853 1.00 18.77 70 THR A C 1
ATOM 966 O O . THR A 1 70 ? -7.613 10.911 6.926 1.00 20.58 70 THR A O 1
ATOM 977 N N . HIS A 1 71 ? -9.493 10.337 8.004 1.00 17.90 71 HIS A N 1
ATOM 978 C CA . HIS A 1 71 ? -10.374 11.076 7.128 1.00 17.48 71 HIS A CA 1
ATOM 979 C C . HIS A 1 71 ? -10.142 12.585 7.243 1.00 20.41 71 HIS A C 1
ATOM 980 O O . HIS A 1 71 ? -9.921 13.089 8.338 1.00 19.41 71 HIS A O 1
ATOM 993 N N . GLY A 1 72 ? -10.189 13.277 6.115 1.00 18.67 72 GLY A N 1
ATOM 994 C CA . GLY A 1 72 ? -10.148 14.726 6.091 1.00 18.64 72 GLY A CA 1
ATOM 995 C C . GLY A 1 72 ? -10.876 15.295 4.902 1.00 17.86 72 GLY A C 1
ATOM 996 O O . GLY A 1 72 ? -11.702 14.615 4.289 1.00 18.78 72 GLY A O 1
ATOM 1000 N N . GLY A 1 73 ? -10.601 16.560 4.616 1.00 17.82 73 GLY A N 1
ATOM 1001 C CA . GLY A 1 73 ? -11.102 17.203 3.412 1.00 18.15 73 GLY A CA 1
ATOM 1002 C C . GLY A 1 73 ? -10.095 17.124 2.297 1.00 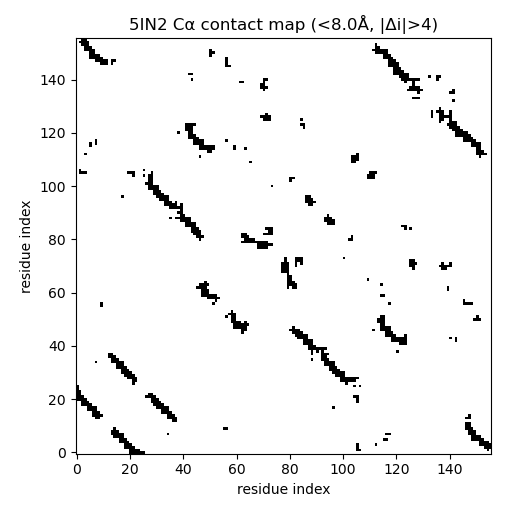17.16 73 GLY A C 1
ATOM 1003 O O . GLY A 1 73 ? -8.929 16.858 2.518 1.00 19.14 73 GLY A O 1
ATOM 1007 N N . PRO A 1 74 ? -10.546 17.370 1.070 1.00 17.41 74 PRO A N 1
ATOM 1008 C CA . PRO A 1 74 ? -9.658 17.244 -0.083 1.00 17.54 74 PRO A CA 1
ATOM 1009 C C . PRO A 1 74 ? -8.437 18.164 -0.056 1.00 20.70 74 PRO A C 1
ATOM 1010 O O . PRO A 1 74 ? -7.437 17.834 -0.658 1.00 22.40 74 PRO A O 1
ATOM 1021 N N . ASN A 1 75 ? -8.513 19.283 0.648 1.00 19.85 75 ASN A N 1
ATOM 1022 C CA . ASN A 1 75 ? -7.380 20.204 0.716 1.00 20.86 75 ASN A CA 1
ATOM 1023 C C . ASN A 1 75 ? -6.392 19.846 1.818 1.00 21.58 75 ASN A C 1
ATOM 1024 O O . ASN A 1 75 ? -5.325 20.453 1.928 1.00 24.19 75 ASN A O 1
ATOM 1035 N N . ASP A 1 76 ? -6.727 18.867 2.644 1.00 19.60 76 ASP A N 1
ATOM 1036 C CA . ASP A 1 76 ? -5.879 18.533 3.786 1.00 19.43 76 ASP A CA 1
ATOM 1037 C C . ASP A 1 76 ? -4.674 17.684 3.399 1.00 22.51 76 ASP A C 1
ATOM 1038 O O . ASP A 1 76 ? -4.766 16.792 2.548 1.00 23.31 76 ASP A O 1
ATOM 1047 N N . ARG A 1 77 ? -3.550 17.946 4.065 1.00 21.60 77 ARG A N 1
ATOM 1048 C CA . ARG A 1 77 ? -2.331 17.175 3.869 1.00 24.85 77 ARG A CA 1
ATOM 1049 C C . ARG A 1 77 ? -2.483 15.753 4.393 1.00 24.16 77 ARG A C 1
ATOM 1050 O O . ARG A 1 77 ? -1.856 14.818 3.872 1.00 28.96 77 ARG A O 1
ATOM 1071 N N . ILE A 1 78 ? -3.284 15.591 5.447 1.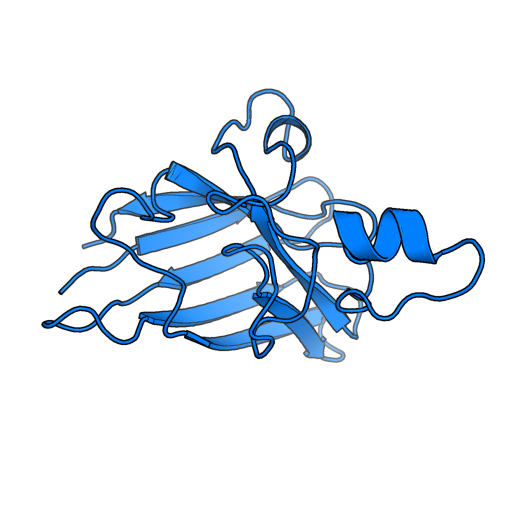00 21.72 78 ILE A N 1
ATOM 1072 C CA . ILE A 1 78 ? -3.649 14.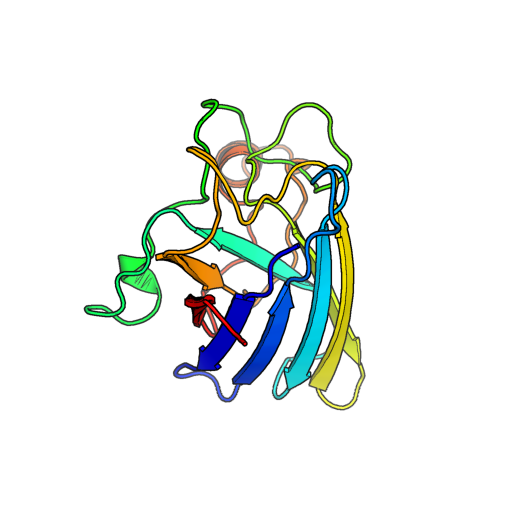274 5.979 1.00 22.63 78 ILE A CA 1
ATOM 1073 C C . ILE A 1 78 ? -5.114 14.005 5.680 1.00 22.34 78 ILE A C 1
ATOM 1074 O O . ILE A 1 78 ? -5.985 14.699 6.181 1.00 21.74 78 ILE A O 1
ATOM 1090 N N . LYS A 1 79 ? -5.362 13.022 4.818 1.00 20.64 79 LYS A N 1
ATOM 1091 C CA . LYS A 1 79 ? -6.702 12.669 4.399 1.00 19.05 79 LYS A CA 1
ATOM 1092 C C . LYS A 1 79 ? -6.638 11.280 3.784 1.00 19.24 79 LYS A C 1
ATOM 1093 O O . LYS A 1 79 ? -5.559 10.762 3.538 1.00 21.30 79 LYS A O 1
ATOM 1112 N N . HIS A 1 80 ? -7.795 10.693 3.499 1.00 17.44 80 HIS A N 1
ATOM 1113 C CA . HIS A 1 80 ? -7.855 9.566 2.585 1.00 18.68 80 HIS A CA 1
ATOM 1114 C C . HIS A 1 80 ? -7.708 10.076 1.162 1.00 18.97 80 HIS A C 1
ATOM 1115 O O . HIS A 1 80 ? -8.244 11.122 0.810 1.00 17.98 80 HIS A O 1
ATOM 1128 N N . ILE A 1 81 ? -6.996 9.346 0.308 1.00 19.33 81 ILE A N 1
ATOM 1129 C CA . ILE A 1 81 ? -6.935 9.743 -1.091 1.00 18.54 81 ILE A CA 1
ATOM 1130 C C . ILE A 1 81 ? -8.325 9.961 -1.701 1.00 18.43 81 ILE A C 1
ATOM 1131 O O . ILE A 1 81 ? -8.527 10.886 -2.484 1.00 19.90 81 ILE A O 1
ATOM 1147 N N . GLY A 1 82 ? -9.287 9.124 -1.327 1.00 19.30 82 GLY A N 1
ATOM 1148 C CA . GLY A 1 82 ? -10.629 9.220 -1.864 1.00 18.79 82 GLY A CA 1
ATOM 1149 C C . GLY A 1 82 ? -11.501 10.340 -1.329 1.00 19.10 82 GLY A C 1
ATOM 1150 O O . GLY A 1 82 ? -12.663 10.469 -1.725 1.00 18.02 82 GLY A O 1
ATOM 1154 N N . ASP A 1 83 ? -10.970 11.172 -0.435 1.00 17.30 83 ASP A N 1
ATOM 1155 C CA . ASP A 1 83 ? -11.774 12.205 0.210 1.00 16.41 83 ASP A CA 1
ATOM 1156 C C . ASP A 1 83 ? -11.959 13.399 -0.714 1.00 18.36 83 ASP A C 1
ATOM 1157 O O . ASP A 1 83 ? -11.015 14.143 -0.974 1.00 18.44 83 ASP A O 1
ATOM 1166 N N . LEU A 1 84 ? -13.177 13.606 -1.198 1.00 17.30 84 LEU A N 1
ATOM 1167 C CA . LEU A 1 84 ? -13.450 14.703 -2.110 1.00 15.67 84 LEU A CA 1
ATOM 1168 C C . LEU A 1 84 ? -14.421 15.727 -1.519 1.00 17.43 84 LEU A C 1
ATOM 1169 O O . LEU A 1 84 ? -14.963 16.558 -2.238 1.00 20.85 84 LEU A O 1
ATOM 1185 N N . GLY A 1 85 ? -14.594 15.704 -0.199 1.00 17.25 85 GLY A N 1
ATOM 1186 C CA . GLY A 1 85 ? -15.376 16.738 0.463 1.00 17.47 85 GLY A CA 1
ATOM 1187 C C . GLY A 1 85 ? -16.855 16.671 0.196 1.00 18.60 85 GLY A C 1
ATOM 1188 O O . GLY A 1 85 ? -17.467 15.588 0.258 1.00 17.87 85 GLY A O 1
ATOM 1192 N N . ASN A 1 86 ? -17.437 17.845 -0.026 1.00 19.88 86 ASN A N 1
ATOM 1193 C CA . ASN A 1 86 ? -18.853 17.981 -0.284 1.00 16.82 86 ASN A CA 1
ATOM 1194 C C . ASN A 1 86 ? -19.135 18.561 -1.638 1.00 17.98 86 ASN A C 1
ATOM 1195 O O . ASN A 1 86 ? -18.435 19.446 -2.112 1.00 19.56 86 ASN A O 1
ATOM 1206 N N . ILE A 1 87 ? -20.176 18.046 -2.270 1.00 18.80 87 ILE A N 1
ATOM 1207 C CA . ILE A 1 87 ? -20.743 18.714 -3.421 1.00 16.86 87 ILE A CA 1
ATOM 1208 C C . ILE A 1 87 ? -22.028 19.401 -2.975 1.00 18.29 87 ILE A C 1
ATOM 1209 O O . ILE A 1 87 ? -22.630 19.060 -1.944 1.00 19.21 87 ILE A O 1
ATOM 1225 N N . VAL A 1 88 ? -22.431 20.415 -3.736 1.00 19.29 88 VAL A N 1
ATOM 1226 C CA . VAL A 1 88 ? -23.483 21.336 -3.317 1.00 19.96 88 VAL A CA 1
ATOM 1227 C C . VAL A 1 88 ? -24.668 21.287 -4.258 1.00 20.55 88 VAL A C 1
ATOM 1228 O O . VAL A 1 88 ? -24.576 21.693 -5.417 1.00 20.71 88 VAL A O 1
ATOM 1241 N N . ALA A 1 89 ? -25.776 20.760 -3.746 1.00 19.94 89 ALA A N 1
ATOM 1242 C CA . ALA A 1 89 ? -27.028 20.710 -4.494 1.00 19.37 89 ALA A CA 1
ATOM 1243 C C . ALA A 1 89 ? -27.809 21.984 -4.297 1.00 22.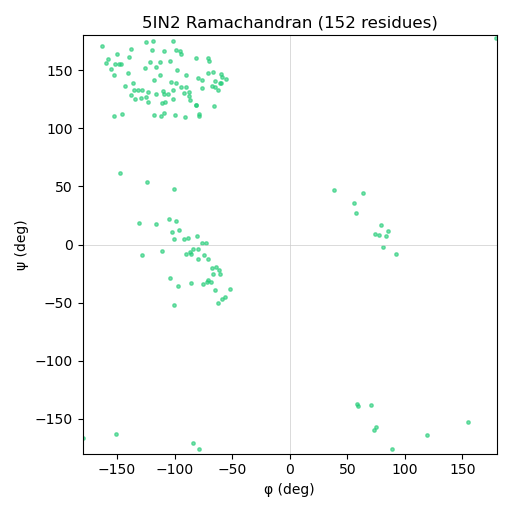08 89 ALA A C 1
ATOM 1244 O O . ALA A 1 89 ? -28.024 22.424 -3.160 1.00 21.54 89 ALA A O 1
ATOM 1251 N N . GLY A 1 90 ? -28.259 22.543 -5.413 1.00 22.17 90 GLY A N 1
ATOM 1252 C CA . GLY A 1 90 ? -29.069 23.744 -5.405 1.00 23.22 90 GLY A CA 1
ATOM 1253 C C . GLY A 1 90 ? -30.501 23.415 -5.045 1.00 24.74 90 GLY A C 1
ATOM 1254 O O . GLY A 1 90 ? -30.836 22.272 -4.727 1.00 24.58 90 GLY A O 1
ATOM 1258 N N . ALA A 1 91 ? -31.364 24.431 -5.081 1.00 28.32 91 ALA A N 1
ATOM 1259 C CA . ALA A 1 91 ? -32.761 24.251 -4.726 1.00 28.11 91 ALA A CA 1
ATOM 1260 C C . ALA A 1 91 ? -33.464 23.268 -5.647 1.00 23.82 91 ALA A C 1
ATOM 1261 O O . ALA A 1 91 ? -34.496 22.706 -5.284 1.00 32.72 91 ALA A O 1
ATOM 1268 N N . ASN A 1 92 ? -32.905 23.074 -6.840 1.00 27.70 92 ASN A N 1
ATOM 1269 C CA . ASN A 1 92 ? -33.510 22.182 -7.826 1.00 28.08 92 ASN A CA 1
ATOM 1270 C C . ASN A 1 92 ? -32.985 20.757 -7.720 1.00 29.31 92 ASN A C 1
ATOM 1271 O O . ASN A 1 92 ? -33.329 19.908 -8.530 1.00 28.37 92 ASN A O 1
ATOM 1282 N N . GLY A 1 93 ? -32.149 20.509 -6.719 1.00 24.56 93 GLY A N 1
ATOM 1283 C CA . GLY A 1 93 ? -31.639 19.175 -6.439 1.00 24.14 93 GLY A CA 1
ATOM 1284 C C . GLY A 1 93 ? -30.436 18.773 -7.260 1.00 21.77 93 GLY A C 1
ATOM 1285 O O . GLY A 1 93 ? -29.994 17.612 -7.189 1.00 21.07 93 GLY A O 1
ATOM 1289 N N . VAL A 1 94 ? -29.890 19.725 -8.021 1.00 22.00 94 VAL A N 1
ATOM 1290 C CA . VAL A 1 94 ? -28.762 19.460 -8.884 1.00 21.55 94 VAL A CA 1
ATOM 1291 C C . VAL A 1 94 ? -27.502 20.048 -8.293 1.00 21.84 94 VAL A C 1
ATOM 1292 O O . VAL A 1 94 ? -27.461 21.227 -7.896 1.00 21.72 94 VAL A O 1
ATOM 1305 N N . ALA A 1 95 ? -26.478 19.209 -8.224 1.00 21.85 95 ALA A N 1
ATOM 1306 C CA . ALA A 1 95 ? -25.144 19.640 -7.869 1.00 20.48 95 ALA A CA 1
ATOM 1307 C C . ALA A 1 95 ? -24.256 19.607 -9.091 1.00 23.96 95 ALA A C 1
ATOM 1308 O O . ALA A 1 95 ? -24.082 18.571 -9.722 1.00 23.51 95 ALA A O 1
ATOM 1315 N N . GLU A 1 96 ? -23.668 20.741 -9.429 1.00 22.86 96 GLU A N 1
ATOM 1316 C CA . GLU A 1 96 ? -22.636 20.776 -10.435 1.00 24.17 96 GLU A CA 1
ATOM 1317 C C . GLU A 1 96 ? -21.293 20.618 -9.725 1.00 24.19 96 GLU A C 1
ATOM 1318 O O . GLU A 1 96 ? -21.021 21.276 -8.721 1.00 27.97 96 GLU A O 1
ATOM 1330 N N . VAL A 1 97 ? -20.480 19.702 -10.231 1.00 19.63 97 VAL A N 1
ATOM 1331 C CA . VAL A 1 97 ? -19.231 19.316 -9.602 1.00 21.29 97 VAL A CA 1
ATOM 1332 C C . VAL A 1 97 ? -18.051 19.808 -10.413 1.00 21.59 97 VAL A C 1
ATOM 1333 O O . VAL A 1 97 ? -18.027 19.653 -11.627 1.00 21.49 97 VAL A O 1
ATOM 1346 N N . TYR A 1 98 ? -17.085 20.430 -9.735 1.00 21.73 98 TYR A N 1
ATOM 1347 C CA . TYR A 1 98 ? -15.841 20.834 -10.361 1.00 24.07 98 TYR A CA 1
ATOM 1348 C C . TYR A 1 98 ? -14.779 20.849 -9.284 1.00 25.31 98 TYR A C 1
ATOM 1349 O O . TYR A 1 98 ? -14.830 21.668 -8.341 1.00 26.28 98 TYR A O 1
ATOM 1367 N N . ILE A 1 99 ? -13.853 19.900 -9.382 1.00 24.74 99 ILE A N 1
ATOM 1368 C CA . ILE A 1 99 ? -12.812 19.698 -8.372 1.00 24.69 99 ILE A CA 1
ATOM 1369 C C . ILE A 1 99 ? -11.510 19.439 -9.100 1.00 28.03 99 ILE A C 1
ATOM 1370 O O . ILE A 1 99 ? -11.459 18.572 -9.962 1.00 26.47 99 ILE A O 1
ATOM 1386 N N . ASN A 1 100 ? -10.456 20.176 -8.748 1.00 24.61 100 ASN A N 1
ATOM 1387 C CA . ASN A 1 100 ? -9.112 19.873 -9.208 1.00 27.52 100 ASN A CA 1
ATOM 1388 C C . ASN A 1 100 ? -8.323 19.214 -8.083 1.00 24.25 100 ASN A C 1
ATOM 1389 O O . ASN A 1 100 ? -8.463 19.579 -6.908 1.00 27.15 100 ASN A O 1
ATOM 1400 N N . SER A 1 101 ? -7.524 18.208 -8.427 1.00 24.46 101 SER A N 1
ATOM 1401 C CA . SER A 1 101 ? -6.821 17.422 -7.426 1.00 23.53 101 SER A CA 1
ATOM 1402 C C . SER A 1 101 ? -5.427 17.021 -7.878 1.00 25.96 101 SER A C 1
ATOM 1403 O O . SER A 1 101 ? -5.233 16.612 -9.022 1.00 28.34 101 SER A O 1
ATOM 1411 N N . TYR A 1 102 ? -4.470 17.144 -6.970 1.00 29.01 102 TYR A N 1
ATOM 1412 C CA . TYR A 1 102 ? -3.149 16.594 -7.187 1.00 29.57 102 TYR A CA 1
ATOM 1413 C C . TYR A 1 102 ? -3.044 15.163 -6.680 1.00 31.24 102 TYR A C 1
ATOM 1414 O O . TYR A 1 102 ? -2.032 14.499 -6.925 1.00 31.70 102 TYR A O 1
ATOM 1432 N N . ASP A 1 103 ? -4.072 14.683 -5.976 1.00 25.51 103 ASP A N 1
ATOM 1433 C CA . ASP A 1 103 ? -3.990 13.395 -5.282 1.00 27.39 103 ASP A CA 1
ATOM 1434 C C . ASP A 1 103 ? -4.749 12.271 -5.986 1.00 24.17 103 ASP A C 1
ATOM 1435 O O . ASP A 1 103 ? -4.378 11.088 -5.883 1.00 27.21 103 ASP A O 1
ATOM 1444 N N . ILE A 1 104 ? -5.792 12.649 -6.706 1.00 22.52 104 ILE A N 1
ATOM 1445 C CA . ILE A 1 104 ? -6.582 11.694 -7.484 1.00 20.15 104 ILE A CA 1
ATOM 1446 C C . ILE A 1 104 ? -5.862 11.426 -8.808 1.00 23.26 104 ILE A C 1
ATOM 1447 O O . ILE A 1 104 ? -5.630 12.338 -9.590 1.00 26.77 104 ILE A O 1
ATOM 1463 N N . LYS A 1 105 ? -5.510 10.163 -9.027 1.00 21.37 105 LYS A N 1
ATOM 1464 C CA . LYS A 1 105 ? -4.783 9.734 -10.214 1.00 25.23 105 LYS A CA 1
ATOM 1465 C C . LYS A 1 105 ? -5.623 8.777 -11.047 1.00 25.72 105 LYS A C 1
ATOM 1466 O O . LYS A 1 105 ? -6.453 8.061 -10.505 1.00 22.92 105 LYS A O 1
ATOM 1485 N N . LEU A 1 106 ? -5.371 8.735 -12.358 1.00 26.42 106 LEU A N 1
ATOM 1486 C CA . LEU A 1 106 ? -6.018 7.765 -13.245 1.00 26.70 106 LEU A CA 1
ATOM 1487 C C . LEU A 1 106 ? -5.000 6.739 -13.748 1.00 29.38 106 LEU A C 1
ATOM 1488 O O . LEU A 1 106 ? -5.351 5.786 -14.438 1.00 31.89 106 LEU A O 1
ATOM 1504 N N . ARG A 1 107 ? -3.736 6.959 -13.407 1.00 31.43 107 ARG A N 1
ATOM 1505 C CA . ARG A 1 107 ? -2.658 6.068 -13.806 1.00 35.52 107 ARG A CA 1
ATOM 1506 C C . ARG A 1 107 ? -1.879 5.628 -12.589 1.00 32.17 107 ARG A C 1
ATOM 1507 O O . ARG A 1 107 ? -1.807 6.343 -11.600 1.00 31.27 107 ARG A O 1
ATOM 1528 N N . GLY A 1 108 ? -1.288 4.444 -12.671 1.00 33.06 108 GLY A N 1
ATOM 1529 C CA . GLY A 1 108 ? -0.386 3.978 -11.640 1.00 35.77 108 GLY A CA 1
ATOM 1530 C C . GLY A 1 108 ? -1.100 3.237 -10.535 1.00 35.42 108 GLY A C 1
ATOM 1531 O O . GLY A 1 108 ? -2.306 3.037 -10.611 1.00 30.76 108 GLY A O 1
ATOM 1535 N N . PRO A 1 109 ? -0.357 2.837 -9.496 1.00 35.16 109 PRO A N 1
ATOM 1536 C CA . PRO A 1 109 ? -0.864 1.985 -8.416 1.00 39.86 109 PRO A CA 1
ATOM 1537 C C . PRO A 1 109 ? -1.922 2.675 -7.549 1.00 31.73 109 PRO A C 1
ATOM 1538 O O . PRO A 1 109 ? -2.712 1.998 -6.894 1.00 37.37 109 PRO A O 1
ATOM 1549 N N . LEU A 1 110 ? -1.950 4.000 -7.578 1.00 31.99 110 LEU A N 1
ATOM 1550 C CA . LEU A 1 110 ? -2.937 4.749 -6.815 1.00 30.82 110 LEU A CA 1
ATOM 1551 C C . LEU A 1 110 ? -4.156 5.133 -7.663 1.00 27.73 110 LEU A C 1
ATOM 1552 O O . LEU A 1 110 ? -4.973 5.938 -7.232 1.00 27.16 110 LEU A O 1
ATOM 1568 N N . SER A 1 111 ? -4.294 4.558 -8.852 1.00 24.76 111 SER A N 1
ATOM 1569 C CA . SER A 1 111 ? -5.367 4.965 -9.754 1.00 23.88 111 SER A CA 1
ATOM 1570 C C . SER A 1 111 ? -6.724 4.747 -9.122 1.00 21.67 111 SER A C 1
ATOM 1571 O O . SER A 1 111 ? -6.927 3.717 -8.498 1.00 22.56 111 SER A O 1
ATOM 1579 N N . VAL A 1 112 ? -7.651 5.687 -9.303 1.00 20.72 112 VAL A N 1
ATOM 1580 C CA . VAL A 1 112 ? -8.998 5.473 -8.779 1.00 21.43 112 VAL A CA 1
ATOM 1581 C C . VAL A 1 112 ? -9.856 4.647 -9.739 1.00 19.77 112 VAL A C 1
ATOM 1582 O O . VAL A 1 112 ? -10.974 4.273 -9.400 1.00 20.60 112 VAL A O 1
ATOM 1595 N N . ILE A 1 113 ? -9.315 4.316 -10.913 1.00 19.78 113 ILE A N 1
ATOM 1596 C CA . ILE A 1 113 ? -10.059 3.470 -11.843 1.00 20.54 113 ILE A CA 1
ATOM 1597 C C . ILE A 1 113 ? -10.297 2.112 -11.178 1.00 19.95 113 ILE A C 1
ATOM 1598 O O . ILE A 1 113 ? -9.393 1.522 -10.574 1.00 21.33 113 ILE A O 1
ATOM 1614 N N . GLY A 1 114 ? -11.538 1.642 -11.268 1.00 19.09 114 GLY A N 1
ATOM 1615 C CA . GLY A 1 114 ? -11.927 0.379 -10.655 1.00 20.51 114 GLY A CA 1
ATOM 1616 C C . GLY A 1 114 ? -12.480 0.490 -9.251 1.00 19.46 114 GLY A C 1
ATOM 1617 O O . GLY A 1 114 ? -12.962 -0.492 -8.687 1.00 20.07 114 GLY A O 1
ATOM 1621 N N . HIS A 1 115 ? -12.387 1.686 -8.677 1.00 19.56 115 HIS A N 1
ATOM 1622 C CA . HIS A 1 115 ? -12.984 1.980 -7.387 1.00 21.96 115 HIS A CA 1
ATOM 1623 C C . HIS A 1 115 ? -14.354 2.617 -7.597 1.00 22.74 115 HIS A C 1
ATOM 1624 O O . HIS A 1 115 ? -14.667 3.070 -8.694 1.00 25.68 115 HIS A O 1
ATOM 1637 N N . SER A 1 116 ? -15.167 2.714 -6.549 1.00 21.50 116 SER A N 1
ATOM 1638 C CA . SER A 1 116 ? -16.501 3.297 -6.668 1.00 17.82 116 SER A CA 1
ATOM 1639 C C . SER A 1 116 ? -16.481 4.743 -6.199 1.00 23.35 116 SER A C 1
ATOM 1640 O O . SER A 1 116 ? -15.814 5.068 -5.210 1.00 24.40 116 SER A O 1
ATOM 1648 N N . LEU A 1 117 ? -17.185 5.601 -6.928 1.00 17.59 117 LEU A N 1
ATOM 1649 C CA . LEU A 1 117 ? -17.487 6.969 -6.491 1.00 16.38 117 LEU A CA 1
ATOM 1650 C C . LEU A 1 117 ? -18.854 6.944 -5.834 1.00 17.17 117 LEU A C 1
ATOM 1651 O O . LEU A 1 117 ? -19.791 6.344 -6.372 1.00 18.60 117 LEU A O 1
ATOM 1667 N N . VAL A 1 118 ? -18.989 7.607 -4.685 1.00 15.93 118 VAL A N 1
ATOM 1668 C CA . VAL A 1 118 ? -20.181 7.499 -3.862 1.00 17.76 118 VAL A CA 1
ATOM 1669 C C . VAL A 1 118 ? -20.611 8.884 -3.393 1.00 17.09 118 VAL A C 1
ATOM 1670 O O . VAL A 1 118 ? -19.774 9.676 -2.924 1.00 18.25 118 VAL A O 1
ATOM 1683 N N . VAL A 1 119 ? -21.902 9.176 -3.532 1.00 16.14 119 VAL A N 1
ATOM 1684 C CA A VAL A 1 119 ? -22.498 10.414 -3.033 0.61 19.95 119 VAL A CA 1
ATOM 1685 C CA B VAL A 1 119 ? -22.490 10.419 -3.037 0.39 19.94 119 VAL A CA 1
ATOM 1686 C C . VAL A 1 119 ? -23.374 10.096 -1.830 1.00 20.28 119 VAL A C 1
ATOM 1687 O O . VAL A 1 119 ? -24.120 9.121 -1.820 1.00 17.42 119 VAL A O 1
ATOM 1710 N N . HIS A 1 120 ? -23.276 10.915 -0.792 1.00 17.31 120 HIS A N 1
ATOM 1711 C CA . HIS A 1 120 ? -23.912 10.631 0.482 1.00 18.40 120 HIS A CA 1
ATOM 1712 C C . HIS A 1 120 ? -25.093 11.540 0.792 1.00 18.76 120 HIS A C 1
ATOM 1713 O O . HIS A 1 120 ? -25.246 12.584 0.180 1.00 19.00 120 HIS A O 1
ATOM 1726 N N . ALA A 1 121 ? -25.878 11.162 1.794 1.00 17.34 121 ALA A N 1
ATOM 1727 C CA . ALA A 1 121 ? -27.100 11.878 2.165 1.00 17.97 121 ALA A CA 1
ATOM 1728 C C . ALA A 1 121 ? -26.825 13.173 2.911 1.00 19.20 121 ALA A C 1
ATOM 1729 O O . ALA A 1 121 ? -27.560 14.140 2.768 1.00 20.31 121 ALA A O 1
ATOM 1736 N N . ASN A 1 122 ? -25.768 13.170 3.713 1.00 20.84 122 ASN A N 1
ATOM 1737 C CA . ASN A 1 122 ? -25.493 14.279 4.608 1.00 23.35 122 ASN A CA 1
ATOM 1738 C C . ASN A 1 122 ? -24.157 14.928 4.299 1.00 22.59 122 ASN A C 1
ATOM 1739 O O . ASN A 1 122 ? -23.380 14.473 3.450 1.00 19.46 122 ASN A O 1
ATOM 1750 N N . THR A 1 123 ? -23.901 16.010 5.013 1.00 21.42 123 THR A N 1
ATOM 1751 C CA . THR A 1 123 ? -22.642 16.702 4.942 1.00 20.05 123 THR A CA 1
ATOM 1752 C C . THR A 1 123 ? -21.484 15.896 5.518 1.00 18.45 123 THR A C 1
ATOM 1753 O O . THR A 1 123 ? -21.605 15.291 6.576 1.00 20.27 123 THR A O 1
ATOM 1764 N N . ASP A 1 124 ? -20.361 15.917 4.804 1.00 19.29 124 ASP A N 1
ATOM 1765 C CA . ASP A 1 124 ? -19.080 15.410 5.282 1.00 17.79 124 ASP A CA 1
ATOM 1766 C C . ASP A 1 124 ? -18.463 16.487 6.159 1.00 16.99 124 ASP A C 1
ATOM 1767 O O . ASP A 1 124 ? -18.206 17.589 5.674 1.00 18.50 124 ASP A O 1
ATOM 1776 N N . ASP A 1 125 ? -18.218 16.147 7.415 1.00 18.34 125 ASP A N 1
ATOM 1777 C CA . ASP A 1 125 ? -17.650 17.110 8.356 1.00 17.77 125 ASP A CA 1
ATOM 1778 C C . ASP A 1 125 ? -16.138 17.245 8.212 1.00 19.48 125 ASP A C 1
ATOM 1779 O O . ASP A 1 125 ? -15.515 17.946 9.001 1.00 17.55 125 ASP A O 1
ATOM 1788 N N . LEU A 1 126 ? -15.558 16.617 7.188 1.00 18.47 126 LEU A N 1
ATOM 1789 C CA . LEU A 1 126 ? -14.149 16.764 6.829 1.00 17.24 126 LEU A CA 1
ATOM 1790 C C . LEU A 1 126 ? -13.191 16.399 7.956 1.00 15.47 126 LEU A C 1
ATOM 1791 O O . LEU A 1 126 ? -12.038 16.853 7.983 1.00 18.24 126 LEU A O 1
ATOM 1807 N N . GLY A 1 127 ? -13.618 15.511 8.851 1.00 17.22 127 GLY A N 1
ATOM 1808 C CA . GLY A 1 127 ? -12.739 15.073 9.921 1.00 17.20 127 GLY A CA 1
ATOM 1809 C C . GLY A 1 127 ? -12.659 16.090 11.062 1.00 20.04 127 GLY A C 1
ATOM 1810 O O . GLY A 1 127 ? -11.745 16.011 11.911 1.00 21.10 127 GLY A O 1
ATOM 1814 N N . GLN A 1 128 ? -13.623 17.023 11.095 1.00 17.06 128 GLN A N 1
ATOM 1815 C CA . GLN A 1 128 ? -13.664 18.079 12.109 1.00 17.98 128 GLN A CA 1
ATOM 1816 C C . GLN A 1 128 ? -14.678 17.817 13.220 1.00 19.83 128 GLN A C 1
ATOM 1817 O O . GLN A 1 128 ? -14.975 18.712 14.040 1.00 19.11 128 GLN A O 1
ATOM 1831 N N . GLY A 1 129 ? -15.227 16.615 13.273 1.00 16.81 129 GLY A N 1
ATOM 1832 C CA . GLY A 1 129 ? -16.207 16.293 14.289 1.00 16.98 129 GLY A CA 1
ATOM 1833 C C . GLY A 1 129 ? -15.554 16.292 15.651 1.00 20.26 129 GLY A C 1
ATOM 1834 O O . GLY A 1 129 ? -14.370 16.011 15.774 1.00 19.70 129 GLY A O 1
ATOM 1838 N N . THR A 1 130 ? -16.318 16.648 16.672 1.00 16.60 130 THR A N 1
ATOM 1839 C CA . THR A 1 130 ? -15.806 16.719 18.033 1.00 17.67 130 THR A CA 1
ATOM 1840 C C . THR A 1 130 ? -16.630 15.877 19.008 1.00 19.31 130 THR A C 1
ATOM 1841 O O . THR A 1 130 ? -17.667 15.299 18.658 1.00 16.83 130 THR A O 1
ATOM 1852 N N . GLY A 1 131 ? -16.181 15.786 20.244 1.00 18.40 131 GLY A N 1
ATOM 1853 C CA . GLY A 1 131 ? -16.926 15.019 21.220 1.00 18.41 131 GLY A CA 1
ATOM 1854 C C . GLY A 1 131 ? -17.082 13.579 20.787 1.00 17.29 131 GLY A C 1
ATOM 1855 O O . GLY A 1 131 ? -16.131 12.993 20.263 1.00 20.16 131 GLY A O 1
ATOM 1859 N N . ASN A 1 132 ? -18.273 13.012 20.994 1.00 19.14 132 ASN A N 1
ATOM 1860 C CA . ASN A 1 132 ? -18.491 11.620 20.642 1.00 19.54 132 ASN A CA 1
ATOM 1861 C C . ASN A 1 132 ? -18.608 11.412 19.146 1.00 20.37 132 ASN A C 1
ATOM 1862 O O . ASN A 1 132 ? -18.650 10.269 18.706 1.00 23.26 132 ASN A O 1
ATOM 1873 N N . MET A 1 133 ? -18.686 12.501 18.368 1.00 17.74 133 MET A N 1
ATOM 1874 C CA . MET A 1 133 ? -18.726 12.408 16.907 1.00 18.56 133 MET A CA 1
ATOM 1875 C C . MET A 1 133 ? -17.356 12.196 16.301 1.00 19.41 133 MET A C 1
ATOM 1876 O O . MET A 1 133 ? -17.237 11.920 15.097 1.00 18.73 133 MET A O 1
ATOM 1890 N N . ARG A 1 134 ? -16.298 12.370 17.089 1.00 17.66 134 ARG A N 1
ATOM 1891 C CA . ARG A 1 134 ? -14.990 12.415 16.460 1.00 17.12 134 ARG A CA 1
ATOM 1892 C C . ARG A 1 134 ? -14.525 11.058 15.921 1.00 18.35 134 ARG A C 1
ATOM 1893 O O . ARG A 1 134 ? -13.803 11.019 14.931 1.00 19.82 134 ARG A O 1
ATOM 1914 N N . GLU A 1 135 ? -14.931 9.945 16.533 1.00 20.84 135 GLU A N 1
ATOM 1915 C CA . GLU A 1 135 ? -14.482 8.657 16.036 1.00 21.71 135 GLU A CA 1
ATOM 1916 C C . GLU A 1 135 ? -14.971 8.421 14.613 1.00 19.94 135 GLU A C 1
ATOM 1917 O O . GLU A 1 135 ? -14.183 8.103 13.719 1.00 22.11 135 GLU A O 1
ATOM 1929 N N . GLU A 1 136 ? -16.256 8.618 14.394 1.00 21.22 136 GLU A N 1
ATOM 1930 C CA . GLU A 1 136 ? -16.799 8.412 13.064 1.00 21.93 136 GLU A CA 1
ATOM 1931 C C . GLU A 1 136 ? -16.334 9.527 12.129 1.00 20.07 136 GLU A C 1
ATOM 1932 O O . GLU A 1 136 ? -16.118 9.304 10.935 1.00 20.40 136 GLU A O 1
ATOM 1944 N N . SER A 1 137 ? -16.135 10.738 12.655 1.00 17.41 137 SER A N 1
ATOM 1945 C CA . SER A 1 137 ? -15.626 11.815 11.804 1.00 17.57 137 SER A CA 1
ATOM 1946 C C . SER A 1 137 ? -14.302 11.445 11.134 1.00 18.71 137 SER A C 1
ATOM 1947 O O . SER A 1 137 ? -14.116 11.683 9.942 1.00 18.51 137 SER A O 1
ATOM 1955 N N . LEU A 1 138 ? -13.383 10.874 11.897 1.00 19.81 138 LEU A N 1
ATOM 1956 C CA . LEU A 1 138 ? -12.054 10.563 11.389 1.00 18.07 138 LEU A CA 1
ATOM 1957 C C . LEU A 1 138 ? -12.035 9.289 10.568 1.00 18.00 138 LEU A C 1
ATOM 1958 O O . LEU A 1 138 ? -10.996 8.928 10.030 1.00 19.54 138 LEU A O 1
ATOM 1974 N N . LYS A 1 139 ? -13.173 8.617 10.488 1.00 20.93 139 LYS A N 1
ATOM 1975 C CA . LYS A 1 139 ? -13.324 7.447 9.618 1.00 21.58 139 LYS A CA 1
ATOM 1976 C C . LYS A 1 139 ? -14.049 7.796 8.322 1.00 21.56 139 LYS A C 1
ATOM 1977 O O . LYS A 1 139 ? -13.577 7.488 7.222 1.00 23.39 139 LYS A O 1
ATOM 1996 N N . THR A 1 140 ? -15.212 8.426 8.447 1.00 21.26 140 THR A N 1
ATOM 1997 C CA . THR A 1 140 ? -16.100 8.652 7.301 1.00 23.28 140 THR A CA 1
ATOM 1998 C C . THR A 1 140 ? -16.569 10.078 7.085 1.00 24.29 140 THR A C 1
ATOM 1999 O O . THR A 1 140 ? -17.224 10.358 6.098 1.00 24.30 140 THR A O 1
ATOM 2010 N N . GLY A 1 141 ? -16.309 10.973 8.032 1.00 20.90 141 GLY A N 1
ATOM 2011 C CA . GLY A 1 141 ? -16.852 12.312 7.938 1.00 18.17 141 GLY A CA 1
ATOM 2012 C C . GLY A 1 141 ? -18.327 12.436 8.322 1.00 18.04 141 GLY A C 1
ATOM 2013 O O . GLY A 1 141 ? -18.942 13.480 8.152 1.00 19.00 141 GLY A O 1
ATOM 2017 N N . ASN A 1 142 ? -18.886 11.370 8.850 1.00 18.75 142 ASN A N 1
ATOM 2018 C CA . ASN A 1 142 ? -20.288 11.387 9.284 1.00 20.47 142 ASN A CA 1
ATOM 2019 C C . ASN A 1 142 ? -21.288 11.786 8.201 1.00 23.19 142 ASN A C 1
ATOM 2020 O O . ASN A 1 142 ? -22.304 12.396 8.497 1.00 21.44 142 ASN A O 1
ATOM 2031 N N . ALA A 1 143 ? -21.049 11.393 6.946 1.00 21.81 143 ALA A N 1
ATOM 2032 C CA . ALA A 1 143 ? -21.871 11.882 5.849 1.00 19.43 143 ALA A CA 1
ATOM 2033 C C . ALA A 1 143 ? -23.103 11.019 5.588 1.00 21.42 143 ALA A C 1
ATOM 2034 O O . ALA A 1 143 ? -23.836 11.280 4.648 1.00 19.18 143 ALA A O 1
ATOM 2041 N N . GLY A 1 144 ? -23.349 10.021 6.424 1.00 24.29 144 GLY A N 1
ATOM 2042 C CA . GLY A 1 144 ? -24.602 9.312 6.352 1.00 23.72 144 GLY A CA 1
ATOM 2043 C C . GLY A 1 144 ? -24.689 8.369 5.171 1.00 21.04 144 GLY A C 1
ATOM 2044 O O . GLY A 1 144 ? -23.687 7.901 4.645 1.00 20.97 144 GLY A O 1
ATOM 2048 N N . SER A 1 145 ? -25.912 8.072 4.777 1.00 22.04 145 SER A N 1
ATOM 2049 C CA . SER A 1 145 ? -26.128 6.935 3.901 1.00 22.65 145 SER A CA 1
ATOM 2050 C C . SER A 1 145 ? -25.599 7.197 2.496 1.00 19.77 145 SER A C 1
ATOM 2051 O O . SER A 1 145 ? -25.410 8.348 2.075 1.00 19.04 145 SER A O 1
ATOM 2059 N N . ARG A 1 146 ? -25.385 6.097 1.783 1.00 18.24 146 ARG A N 1
ATOM 2060 C CA . ARG A 1 146 ? -24.883 6.127 0.422 1.00 19.36 146 ARG A CA 1
ATOM 2061 C C . ARG A 1 146 ? -26.070 6.175 -0.517 1.00 21.10 146 ARG A C 1
ATOM 2062 O O . ARG A 1 146 ? -26.814 5.191 -0.652 1.00 23.85 146 ARG A O 1
ATOM 2083 N N . LEU A 1 147 ? -26.263 7.308 -1.160 1.00 16.13 147 LEU A N 1
ATOM 2084 C CA . LEU A 1 147 ? -27.440 7.527 -2.001 1.00 17.90 147 LEU A CA 1
ATOM 2085 C C . LEU A 1 147 ? -27.251 7.020 -3.422 1.00 19.05 147 LEU A C 1
ATOM 2086 O O . LEU A 1 147 ? -28.226 6.609 -4.050 1.00 19.56 147 LEU A O 1
ATOM 2102 N N . ALA A 1 148 ? -26.033 7.086 -3.949 1.00 17.39 148 ALA A N 1
ATOM 2103 C CA . ALA A 1 148 ? -25.770 6.641 -5.313 1.00 16.24 148 ALA A CA 1
ATOM 2104 C C . ALA A 1 148 ? -24.289 6.358 -5.449 1.00 17.28 148 ALA A C 1
ATOM 2105 O O . ALA A 1 148 ? -23.463 6.919 -4.715 1.00 17.72 148 ALA A O 1
ATOM 2112 N N . CYS A 1 149 ? -23.948 5.505 -6.405 1.00 15.62 149 CYS A N 1
ATOM 2113 C CA . CYS A 1 149 ? -22.563 5.137 -6.608 1.00 16.05 149 CYS A CA 1
ATOM 2114 C C . CYS A 1 149 ? -22.373 4.617 -8.020 1.00 17.82 149 CYS A C 1
ATOM 2115 O O . CYS A 1 149 ? -23.332 4.238 -8.688 1.00 18.69 149 CYS A O 1
ATOM 2122 N N . GLY A 1 150 ? -21.133 4.640 -8.470 1.00 16.92 150 GLY A N 1
ATOM 2123 C CA . GLY A 1 150 ? -20.784 4.035 -9.729 1.00 17.51 150 GLY A CA 1
ATOM 2124 C C . GLY A 1 150 ? -19.334 3.663 -9.732 1.00 19.10 150 GLY A C 1
ATOM 2125 O O . GLY A 1 150 ? -18.522 4.290 -9.073 1.00 19.36 150 GLY A O 1
ATOM 2129 N N . VAL A 1 151 ? -18.982 2.625 -10.476 1.00 17.27 151 VAL A N 1
ATOM 2130 C CA . VAL A 1 151 ? -17.597 2.220 -10.609 1.00 16.75 151 VAL A CA 1
ATOM 2131 C C . VAL A 1 151 ? -16.895 3.177 -11.561 1.00 16.35 151 VAL A C 1
ATOM 2132 O O . VAL A 1 151 ? -17.444 3.509 -12.614 1.00 18.64 151 VAL A O 1
ATOM 2145 N N . ILE A 1 152 ? -15.696 3.627 -11.196 1.00 18.31 152 ILE A N 1
ATOM 2146 C CA . ILE A 1 152 ? -14.948 4.538 -12.044 1.00 17.61 152 ILE A CA 1
ATOM 2147 C C . ILE A 1 152 ? -14.293 3.729 -13.161 1.00 18.00 152 ILE A C 1
ATOM 2148 O O . ILE A 1 152 ? -13.400 2.917 -12.905 1.00 19.46 152 ILE A O 1
ATOM 2164 N N . GLY A 1 153 ? -14.761 3.961 -14.379 1.00 19.16 153 GLY A N 1
ATOM 2165 C CA . GLY A 1 153 ? -14.308 3.201 -15.533 1.00 18.59 153 GLY A CA 1
ATOM 2166 C C . GLY A 1 153 ? -13.515 4.049 -16.491 1.00 20.28 153 GLY A C 1
ATOM 2167 O O . GLY A 1 153 ? -13.612 5.270 -16.523 1.00 20.46 153 GLY A O 1
ATOM 2171 N N . ILE A 1 154 ? -12.690 3.392 -17.288 1.00 18.83 154 ILE A N 1
ATOM 2172 C CA . ILE A 1 154 ? -11.928 4.058 -18.337 1.00 21.04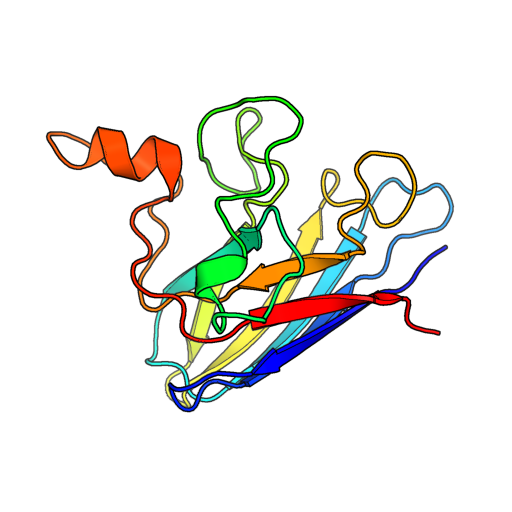 154 ILE A CA 1
ATOM 2173 C C . ILE A 1 154 ? -12.855 4.636 -19.405 1.00 23.98 154 ILE A C 1
ATOM 2174 O O . ILE A 1 154 ? -13.790 3.992 -19.841 1.00 20.78 154 ILE A O 1
ATOM 2190 N N . ALA A 1 155 ? -12.581 5.868 -19.818 1.00 22.31 155 ALA A N 1
ATOM 2191 C CA . ALA A 1 155 ? -13.346 6.537 -20.847 1.00 27.63 155 ALA A CA 1
ATOM 2192 C C . ALA A 1 155 ? -12.420 6.914 -22.008 1.00 27.31 155 ALA A C 1
ATOM 2193 O O . ALA A 1 155 ? -11.200 7.009 -21.846 1.00 30.63 155 ALA A O 1
ATOM 2200 N N . ALA A 1 156 ? -13.012 7.096 -23.179 1.00 30.67 156 ALA A N 1
ATOM 2201 C CA . ALA A 1 156 ? -12.259 7.488 -24.364 1.00 36.55 156 ALA A CA 1
ATOM 2202 C C . ALA A 1 156 ? -11.650 8.854 -24.123 1.00 47.26 156 ALA A C 1
ATOM 2203 O O . ALA A 1 156 ? -12.364 9.790 -23.748 1.00 47.79 156 ALA A O 1
#

Foldseek 3Di:
DFKKKWWKDADQQKTWIWMWDADVVRQKIKIWTKMFDAAFFKKWKWWACAQDCPPHCVVLHFGQAPPPFWDFAQVDPTHRLGGDFIFGADNRRMTTDIDMHRRATCDDPSHSQRTKMFIARAGQCGQPDDDPCNVVNRGHSPRHDTGIMGGIHTDD

Radius of gyration: 14.27 Å; Cα contacts (8 Å, |Δi|>4): 477; chains: 1; bounding box: 36×31×46 Å

Solvent-accessible surface area: 7585 Å² total; per-residue (Å²): 90,82,97,0,31,0,64,1,169,49,139,43,65,3,50,13,84,0,88,0,95,4,29,93,75,17,69,66,0,38,0,37,27,50,0,46,45,6,92,87,28,82,2,0,0,0,0,2,61,114,29,59,92,128,93,46,16,91,22,1,17,93,7,21,44,58,116,62,92,65,5,2,3,42,152,59,225,81,19,11,15,0,0,5,3,37,6,90,5,33,105,119,7,48,0,148,8,154,28,78,11,156,52,1,42,0,83,50,138,50,17,0,37,41,32,1,0,0,0,9,26,80,62,2,40,62,8,133,10,100,68,160,127,105,116,73,0,53,106,38,0,47,1,43,67,68,30,0,5,3,57,1,27,116,24,128

InterPro domains:
  IPR001424 Superoxide dismutase, copper/zinc binding domain [PF00080] (57-195)
  IPR001424 Superoxide dismutase, copper/zinc binding domain [PR00068] (87-109)
  IPR001424 Superoxide dismutase, copper/zinc binding domain [PR00068] (123-132)
  IPR001424 Superoxide dismutase, copper/zinc binding domain [PR00068] (142-164)
  IPR001424 Superoxide dismutase, copper/zinc binding domain [PR00068] (170-196)
  IPR001424 Superoxide dismutase, copper/zinc binding domain [cd00305] (46-192)
  IPR018152 Superoxide dismutase, copper/zinc, binding site [PS00087] (87-97)
  IPR018152 Superoxide dismutase, copper/zinc, binding site [PS00332] (184-195)
  IPR024134 Superoxide dismutase (Cu/Zn) / superoxide dismutase copper chaperone [PTHR10003] (44-197)
  IPR036423 Superoxide dismutase-like, copper/zinc binding domain superfamily [G3DSA:2.60.40.200] (42-200)
  IPR036423 Superoxide dismutase-like, copper/zinc binding domain superfamily [SSF49329] (46-198)

Sequence (156 aa):
ARRAVAVLRGDAGVSGIIYFQQQGSGGSITTISGSVSGLTPGLHGFHVHQYGDQTNGCTSAGDHYNPFGKTHGGPNDRIKHIGDLGNIVAGANGVAEVYINSYDIKLRGPLSVIGHSLVVVHANTDDLGQGTGNMREESLKTGNAGSRLACGVIGIAA

Secondary structure (DSSP, 8-state):
-EEEEEEEB-SSS-EEEEEEEE-TTS--EEEEEEEESPPSEEEEEEEES----TTTTGGG-SB--TT------TT-SSS-TTEEEEEEE-TTS-EEEEEEESS-BSSSTTB-TTSEEEEESS---TT---GGGHHHHHHHTT---EEEEEE-EE--